Protein AF-A0ABD1CWF3-F1 (afdb_monomer)

InterPro domains:
  IPR004263 Exostosin-like [PTHR48261] (3-54)
  IPR015338 Glycosyl transferase 64 domain [PF09258] (2-40)
  IPR029044 Nucleotide-diphospho-sugar transferases [G3DSA:3.90.550.10] (1-51)
  IPR029044 Nucleotide-diphospho-sugar transferases [SSF53448] (3-41)

Secondary structure (DSSP, 8-state):
-GGG-HHHHHHHHHHHHHHHHHHTS--PPP------HHHHT--HHHHHHH-GGGGGTT-

Foldseek 3Di:
DCVPDPVSVVVVVVVQVVVCVVVVHRPDDDDPDDDDCVVVVPPVVVVCVVCVCVVVVPD

Mean predicted aligned error: 9.69 Å

pLDDT: mean 86.28, std 10.48, range [51.75, 98.06]

Radius of gyration: 19.34 Å; Cα contacts (8 Å, |Δi|>4): 10; chains: 1; bounding box: 43×29×36 Å

Organism: Culex pipiens pipiens (NCBI:txid38569)

Solvent-accessible surface area (backbone atoms only — not comparable to full-atom values): 3936 Å² total; per-residue (Å²): 110,78,86,75,42,72,65,53,57,56,52,50,53,53,52,53,51,52,50,22,62,77,69,74,46,80,85,83,74,94,77,88,86,77,93,49,53,81,85,67,65,52,63,56,72,58,51,45,69,74,46,59,69,65,78,57,74,87,116

Structure (mmCIF, N/CA/C/O backbone):
data_AF-A0ABD1CWF3-F1
#
_entry.id   AF-A0ABD1CWF3-F1
#
loop_
_atom_site.group_PDB
_atom_site.id
_atom_site.type_symbol
_atom_site.label_atom_id
_atom_site.label_alt_id
_atom_site.label_comp_id
_atom_site.label_asym_id
_ato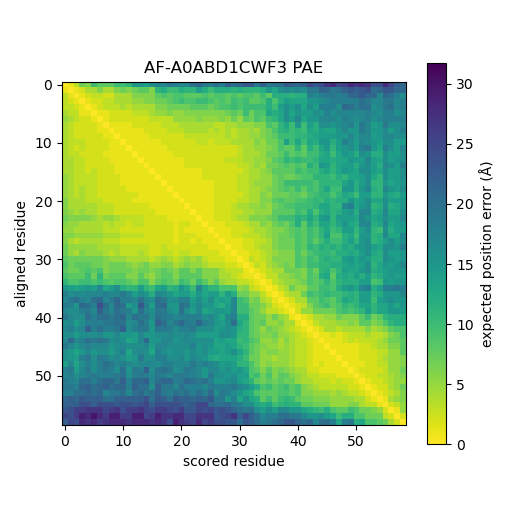m_site.label_entity_id
_atom_site.label_seq_id
_atom_site.pdbx_PDB_ins_code
_atom_site.Cartn_x
_atom_site.Cartn_y
_atom_site.Cartn_z
_atom_site.occupancy
_atom_site.B_iso_or_equiv
_atom_site.auth_seq_id
_atom_si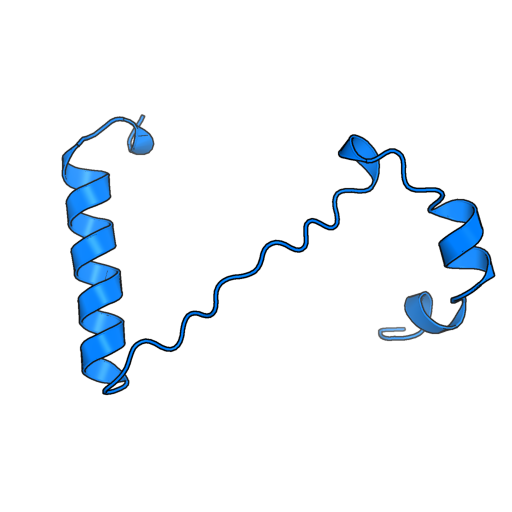te.auth_comp_id
_atom_site.auth_asym_id
_atom_site.auth_atom_id
_atom_site.pdbx_PDB_model_num
ATOM 1 N N . SER A 1 1 ? 19.677 9.809 11.393 1.00 72.19 1 SER A N 1
ATOM 2 C CA . SER A 1 1 ? 18.691 8.710 11.323 1.00 72.19 1 SER A CA 1
ATOM 3 C C . SER A 1 1 ? 18.751 8.125 9.922 1.00 72.19 1 SER A C 1
ATOM 5 O O . SER A 1 1 ? 18.794 8.940 9.007 1.00 72.19 1 SER A O 1
ATOM 7 N N . PRO A 1 2 ? 18.750 6.792 9.729 1.00 79.06 2 PRO A N 1
ATOM 8 C CA . PRO A 1 2 ? 18.775 6.157 8.399 1.00 79.06 2 PRO A CA 1
ATOM 9 C C . PRO A 1 2 ? 17.667 6.650 7.454 1.00 79.06 2 PRO A C 1
ATOM 11 O O . PRO A 1 2 ? 17.801 6.606 6.242 1.00 79.06 2 PRO A O 1
ATOM 14 N N . TRP A 1 3 ? 16.583 7.176 8.026 1.00 83.75 3 TRP A N 1
ATOM 15 C CA . TRP A 1 3 ? 15.439 7.738 7.310 1.00 83.75 3 TRP A CA 1
ATOM 16 C C . TRP A 1 3 ? 15.661 9.131 6.707 1.00 83.75 3 TRP A C 1
ATOM 18 O O . TRP A 1 3 ? 14.847 9.558 5.896 1.00 83.75 3 TRP A O 1
ATOM 28 N N . ASN A 1 4 ? 16.728 9.835 7.099 1.00 86.69 4 ASN A N 1
ATOM 29 C CA . ASN A 1 4 ? 17.054 11.170 6.580 1.00 86.69 4 ASN A CA 1
ATOM 30 C C . ASN A 1 4 ? 18.101 11.129 5.457 1.00 86.69 4 ASN A C 1
ATOM 32 O O . ASN A 1 4 ? 18.468 12.179 4.939 1.00 86.69 4 ASN A O 1
ATOM 36 N N . ASP A 1 5 ? 18.611 9.944 5.125 1.00 90.75 5 ASP A N 1
ATOM 37 C CA . ASP A 1 5 ? 19.580 9.764 4.051 1.00 90.75 5 ASP A CA 1
ATOM 38 C C . ASP A 1 5 ? 18.854 9.791 2.688 1.00 90.75 5 ASP A C 1
ATOM 40 O O . ASP A 1 5 ? 17.879 9.052 2.515 1.00 90.75 5 ASP A O 1
ATOM 44 N N . PRO A 1 6 ? 19.258 10.628 1.717 1.00 88.25 6 PRO A N 1
ATOM 45 C CA . PRO A 1 6 ? 18.661 10.615 0.382 1.00 88.25 6 PRO A CA 1
ATOM 46 C C . PRO A 1 6 ? 18.775 9.251 -0.320 1.00 88.25 6 PRO A C 1
ATOM 48 O O . PRO A 1 6 ? 17.828 8.841 -1.001 1.00 88.25 6 PRO A O 1
ATOM 51 N N . ASP A 1 7 ? 19.863 8.505 -0.108 1.00 91.94 7 ASP A N 1
ATOM 52 C CA . ASP A 1 7 ? 20.085 7.208 -0.762 1.00 91.94 7 ASP A CA 1
ATOM 53 C C . ASP A 1 7 ? 19.072 6.157 -0.305 1.00 91.94 7 ASP A C 1
ATOM 55 O O . ASP A 1 7 ? 18.672 5.266 -1.061 1.00 91.94 7 ASP A O 1
ATOM 59 N N . HIS A 1 8 ? 18.564 6.307 0.915 1.00 90.94 8 HIS A N 1
ATOM 60 C CA . HIS A 1 8 ? 17.569 5.415 1.485 1.00 90.94 8 HIS A CA 1
ATOM 61 C C . HIS A 1 8 ? 16.241 5.426 0.699 1.00 90.94 8 HIS A C 1
ATOM 63 O O . HIS A 1 8 ? 15.581 4.388 0.583 1.00 90.94 8 HIS A O 1
ATOM 69 N N . PHE A 1 9 ? 15.841 6.557 0.104 1.00 90.12 9 PHE A N 1
ATOM 70 C CA . PHE A 1 9 ? 14.648 6.614 -0.755 1.00 90.12 9 PHE A CA 1
ATOM 71 C C . PHE A 1 9 ? 14.898 6.006 -2.137 1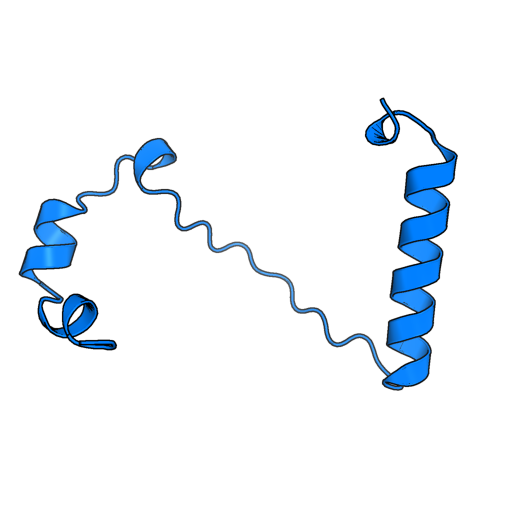.00 90.12 9 PHE A C 1
ATOM 73 O O . PHE A 1 9 ? 14.043 5.278 -2.652 1.00 90.12 9 PHE A O 1
ATOM 80 N N . ILE A 1 10 ? 16.081 6.244 -2.708 1.00 93.75 10 ILE A N 1
ATOM 81 C CA . ILE A 1 10 ? 16.482 5.685 -4.006 1.00 93.75 10 ILE A CA 1
ATOM 82 C C . ILE A 1 10 ? 16.536 4.156 -3.939 1.00 93.75 10 ILE A C 1
ATOM 84 O O . ILE A 1 10 ? 15.977 3.471 -4.800 1.00 93.75 10 ILE A O 1
ATOM 88 N N . GLN A 1 11 ? 17.124 3.609 -2.872 1.00 94.25 11 GLN A N 1
ATOM 89 C CA . GLN A 1 11 ? 17.196 2.168 -2.658 1.00 94.25 11 GLN A CA 1
ATOM 90 C C . GLN A 1 11 ? 15.799 1.534 -2.597 1.00 94.25 11 GLN A C 1
ATOM 92 O O . GLN A 1 11 ? 15.550 0.518 -3.245 1.00 94.25 11 GLN A O 1
ATOM 97 N N . ARG A 1 12 ? 14.851 2.157 -1.885 1.00 94.38 12 ARG A N 1
ATOM 98 C CA . ARG A 1 12 ? 13.469 1.658 -1.778 1.00 94.38 12 ARG A CA 1
ATOM 99 C C . ARG A 1 12 ? 12.739 1.640 -3.112 1.00 94.38 12 ARG A C 1
ATOM 101 O O . ARG A 1 12 ? 12.026 0.678 -3.395 1.00 94.38 12 ARG A O 1
ATOM 108 N N . GLN A 1 13 ? 12.929 2.673 -3.932 1.00 94.62 13 GLN A N 1
ATOM 109 C CA . GLN A 1 13 ? 12.354 2.706 -5.274 1.00 94.62 13 GLN A CA 1
ATOM 110 C C . GLN A 1 13 ? 12.894 1.553 -6.132 1.00 94.62 13 GLN A C 1
ATOM 112 O O . GLN A 1 13 ? 12.121 0.877 -6.812 1.00 94.62 13 GLN A O 1
ATOM 117 N N . SER A 1 14 ? 14.201 1.286 -6.053 1.00 97.00 14 SER A N 1
ATOM 118 C CA . SER A 1 14 ? 14.831 0.154 -6.741 1.00 97.00 14 SER A CA 1
ATOM 119 C C . SER A 1 14 ? 14.266 -1.195 -6.272 1.00 97.00 14 SER A C 1
ATOM 121 O O . SER A 1 14 ? 13.907 -2.042 -7.096 1.00 97.00 14 SER A O 1
ATOM 123 N N . CYS A 1 15 ? 14.084 -1.380 -4.959 1.00 96.06 15 CYS A N 1
ATOM 124 C CA . CYS A 1 15 ? 13.470 -2.588 -4.405 1.00 96.06 15 CYS A CA 1
ATOM 125 C C . CYS A 1 15 ? 12.044 -2.807 -4.933 1.00 96.06 15 CYS A C 1
ATOM 127 O O . CYS A 1 15 ? 11.723 -3.905 -5.384 1.00 96.06 15 CYS A O 1
ATOM 129 N N . LEU A 1 16 ? 11.196 -1.771 -4.927 1.00 97.00 16 LEU A N 1
ATOM 130 C CA . LEU A 1 16 ? 9.821 -1.867 -5.436 1.00 97.00 16 LEU A CA 1
ATOM 131 C C . LEU A 1 16 ? 9.777 -2.242 -6.920 1.00 97.00 16 LEU A C 1
ATOM 133 O O . LEU A 1 16 ? 8.991 -3.106 -7.309 1.00 97.00 16 LEU A O 1
ATOM 137 N N . ASN A 1 17 ? 10.643 -1.640 -7.735 1.00 96.75 17 ASN A N 1
ATOM 138 C CA . ASN A 1 17 ? 10.728 -1.953 -9.161 1.00 96.75 17 ASN A CA 1
ATOM 139 C C . ASN A 1 17 ? 11.212 -3.390 -9.400 1.00 96.75 17 ASN A C 1
ATOM 141 O O . ASN A 1 17 ? 10.695 -4.071 -10.281 1.00 96.75 17 ASN A O 1
ATOM 145 N N . THR A 1 18 ? 12.155 -3.872 -8.585 1.00 98.06 18 THR A N 1
ATOM 146 C CA . THR A 1 18 ? 12.631 -5.262 -8.649 1.00 98.06 18 THR A CA 1
ATOM 147 C C . THR A 1 18 ? 11.491 -6.239 -8.369 1.00 98.06 18 THR A C 1
ATOM 149 O O . THR A 1 18 ? 11.301 -7.189 -9.124 1.00 98.06 18 THR A O 1
ATOM 152 N N . PHE A 1 19 ? 10.670 -5.982 -7.345 1.00 97.44 19 PHE A N 1
ATOM 153 C CA . PHE A 1 19 ? 9.486 -6.805 -7.086 1.00 97.44 19 PHE A CA 1
ATOM 154 C C . PHE A 1 19 ? 8.485 -6.755 -8.242 1.00 97.44 19 PHE A C 1
ATOM 156 O O . PHE A 1 19 ? 7.993 -7.800 -8.657 1.00 97.44 19 PHE A O 1
ATOM 163 N N . ALA A 1 20 ? 8.222 -5.570 -8.799 1.00 97.81 20 ALA A N 1
ATOM 164 C CA . ALA A 1 20 ? 7.336 -5.420 -9.954 1.00 97.81 20 ALA A CA 1
ATOM 165 C C . ALA A 1 20 ? 7.798 -6.274 -11.145 1.00 97.81 20 ALA A C 1
ATOM 167 O O . ALA A 1 20 ? 6.988 -6.937 -11.788 1.00 97.81 20 ALA A O 1
ATOM 168 N N . ALA A 1 21 ? 9.108 -6.287 -11.407 1.00 97.94 21 ALA A N 1
ATOM 169 C CA . ALA A 1 21 ? 9.705 -7.089 -12.466 1.00 97.94 21 ALA A CA 1
ATOM 170 C C . ALA A 1 21 ? 9.562 -8.596 -12.197 1.00 97.94 21 ALA A C 1
ATOM 172 O O . ALA A 1 21 ? 9.201 -9.336 -13.107 1.00 97.94 21 ALA A O 1
ATOM 173 N N . VAL A 1 22 ? 9.773 -9.046 -10.953 1.00 97.69 22 VAL A N 1
ATOM 174 C CA . VAL A 1 22 ? 9.600 -10.458 -10.556 1.00 97.69 22 VAL A CA 1
ATOM 175 C C . VAL A 1 22 ? 8.147 -10.918 -10.710 1.00 97.69 22 VAL A C 1
ATOM 177 O O . VAL A 1 22 ? 7.905 -12.026 -11.180 1.00 97.69 22 VAL A O 1
ATOM 180 N N . PHE A 1 23 ? 7.175 -10.078 -10.347 1.00 97.31 23 PHE A N 1
ATOM 181 C CA . PHE A 1 23 ? 5.750 -10.391 -10.506 1.00 97.31 23 PHE A CA 1
ATOM 182 C C . PHE A 1 23 ? 5.231 -10.193 -11.940 1.00 97.31 23 PHE A C 1
ATOM 184 O O . PHE A 1 23 ? 4.145 -10.670 -12.262 1.00 97.31 23 PHE A O 1
ATOM 191 N N . GLY A 1 24 ? 5.971 -9.484 -12.797 1.00 97.94 24 GLY A N 1
ATOM 192 C CA . GLY A 1 24 ? 5.552 -9.114 -14.153 1.00 97.94 24 GLY A CA 1
ATOM 193 C C . GLY A 1 24 ? 4.544 -7.957 -14.217 1.00 97.94 24 GLY A C 1
ATOM 194 O O . GLY A 1 24 ? 4.131 -7.565 -15.305 1.00 97.94 24 GLY A O 1
ATOM 195 N N . TYR A 1 25 ? 4.141 -7.400 -13.072 1.00 96.94 25 TYR A N 1
ATOM 196 C CA . TYR A 1 25 ? 3.274 -6.226 -12.954 1.00 96.94 25 TYR A CA 1
ATOM 197 C C . TYR A 1 25 ? 3.415 -5.598 -11.558 1.00 96.94 25 TYR A C 1
ATOM 199 O O . TYR A 1 25 ? 4.057 -6.164 -10.675 1.00 96.94 25 TYR A O 1
ATOM 207 N N . MET A 1 26 ? 2.810 -4.426 -11.339 1.00 97.06 26 MET A N 1
ATOM 208 C CA . MET A 1 26 ? 2.775 -3.783 -10.021 1.00 97.06 26 MET A CA 1
ATOM 209 C C . MET A 1 26 ? 1.542 -4.227 -9.219 1.00 97.06 26 MET A C 1
ATOM 211 O O . MET A 1 26 ? 0.433 -3.825 -9.573 1.00 97.06 26 MET A O 1
ATOM 215 N N . PRO A 1 27 ? 1.703 -5.027 -8.143 1.00 96.38 27 PRO A N 1
ATOM 216 C CA . PRO A 1 27 ? 0.565 -5.579 -7.408 1.00 96.38 27 PRO A CA 1
ATOM 217 C C . PRO A 1 27 ? -0.023 -4.624 -6.360 1.00 96.38 27 PRO A C 1
ATOM 219 O O . PRO A 1 27 ? -1.104 -4.884 -5.835 1.00 96.38 27 PRO A O 1
ATOM 222 N N . LEU A 1 28 ? 0.678 -3.542 -6.003 1.00 94.62 28 LEU A N 1
ATOM 223 C CA . LEU A 1 28 ? 0.230 -2.636 -4.946 1.00 94.62 28 LEU A CA 1
ATOM 224 C C . LEU A 1 28 ? -0.986 -1.821 -5.398 1.00 94.62 28 LEU A C 1
ATOM 226 O O . LEU A 1 28 ? -0.944 -1.113 -6.403 1.00 94.62 28 LEU A O 1
ATOM 230 N N . LEU A 1 29 ? -2.051 -1.876 -4.599 1.00 95.56 29 LEU A N 1
ATOM 231 C CA . LEU A 1 29 ? -3.262 -1.087 -4.791 1.00 95.56 29 LEU A CA 1
ATOM 232 C C . LEU A 1 29 ? -3.264 0.119 -3.855 1.00 95.56 29 LEU A C 1
ATOM 234 O O . LEU A 1 29 ? -2.874 0.033 -2.688 1.00 95.56 29 LEU A O 1
ATOM 238 N N . ARG A 1 30 ? -3.752 1.256 -4.353 1.00 94.69 30 ARG A N 1
ATOM 239 C CA . ARG A 1 30 ? -3.914 2.453 -3.530 1.00 94.69 30 ARG A CA 1
ATOM 240 C C . ARG A 1 30 ? -5.100 2.274 -2.584 1.00 94.69 30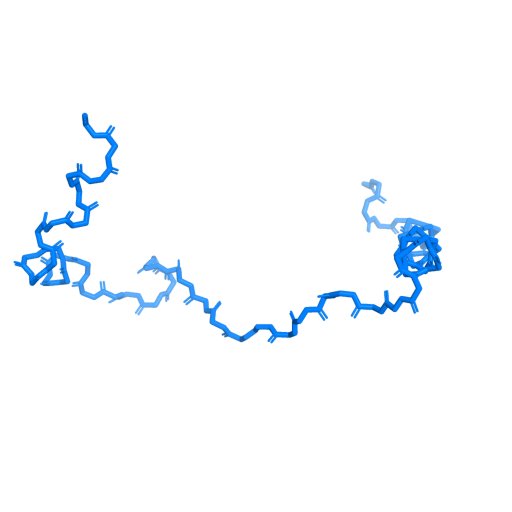 ARG A C 1
ATOM 242 O O . ARG A 1 30 ? -6.217 2.035 -3.028 1.00 94.69 30 ARG A O 1
ATOM 249 N N . SER A 1 31 ? -4.863 2.479 -1.293 1.00 91.12 31 SER A N 1
ATOM 250 C CA . SER A 1 31 ? -5.916 2.590 -0.283 1.00 91.12 31 SER A CA 1
ATOM 251 C C . SER A 1 31 ? -5.918 3.991 0.315 1.00 91.12 31 SER A C 1
ATOM 253 O O . SER A 1 31 ? -4.860 4.580 0.531 1.00 91.12 31 SER A O 1
ATOM 255 N N . ASN A 1 32 ? -7.113 4.510 0.593 1.00 88.56 32 ASN A N 1
ATOM 256 C CA . ASN A 1 32 ? -7.306 5.727 1.385 1.00 88.56 32 ASN A CA 1
ATOM 257 C C . ASN A 1 32 ? -8.010 5.428 2.725 1.00 88.56 32 ASN A C 1
ATOM 259 O O . ASN A 1 32 ? -8.298 6.352 3.482 1.00 88.56 32 ASN A O 1
ATOM 263 N N . LEU A 1 33 ? -8.324 4.158 3.019 1.00 85.00 33 LEU A N 1
ATOM 264 C CA . LEU A 1 33 ? -8.990 3.776 4.263 1.00 85.00 33 LEU A CA 1
ATOM 265 C C . LEU A 1 33 ? -7.997 3.873 5.426 1.00 85.00 33 LEU A C 1
ATOM 267 O O . LEU A 1 33 ? -6.967 3.201 5.420 1.00 85.00 33 LEU A O 1
ATOM 271 N N . ARG A 1 34 ? -8.333 4.671 6.442 1.00 81.94 34 ARG A N 1
ATOM 272 C CA . ARG A 1 34 ? -7.554 4.795 7.676 1.00 81.94 34 ARG A CA 1
ATOM 273 C C . ARG A 1 34 ? -8.422 4.406 8.866 1.00 81.94 34 ARG A C 1
ATOM 275 O O . ARG A 1 34 ? -9.403 5.076 9.157 1.00 81.94 34 ARG A O 1
ATOM 282 N N . LEU A 1 35 ? -8.054 3.316 9.533 1.00 76.69 35 LEU A N 1
ATOM 283 C CA . LEU A 1 35 ? -8.766 2.765 10.688 1.00 76.69 35 LEU A CA 1
ATOM 284 C C . LEU A 1 35 ? -7.993 3.100 11.967 1.00 76.69 35 LEU A C 1
ATOM 286 O O . LEU A 1 35 ? -7.409 2.228 12.603 1.00 76.69 35 LEU A O 1
ATOM 290 N N . ASP A 1 36 ? -7.932 4.390 12.290 1.00 7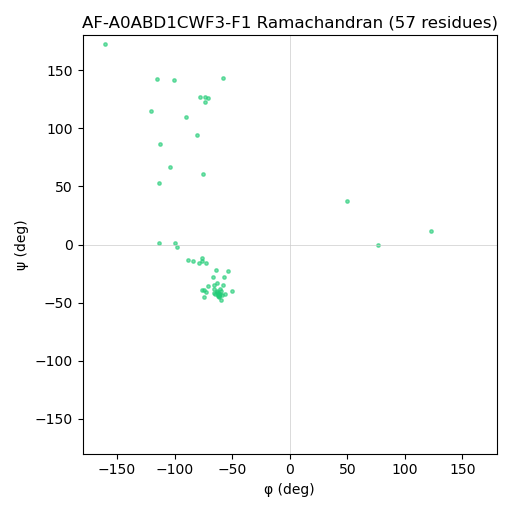8.62 36 ASP A N 1
ATOM 291 C CA . ASP A 1 36 ? -7.262 4.898 13.490 1.00 78.62 36 ASP A CA 1
ATOM 292 C C . ASP A 1 36 ? -8.312 5.488 14.448 1.00 78.62 36 ASP A C 1
ATOM 294 O O . ASP A 1 36 ? -8.606 6.686 14.394 1.00 78.62 36 ASP A O 1
ATOM 298 N N . PRO A 1 37 ?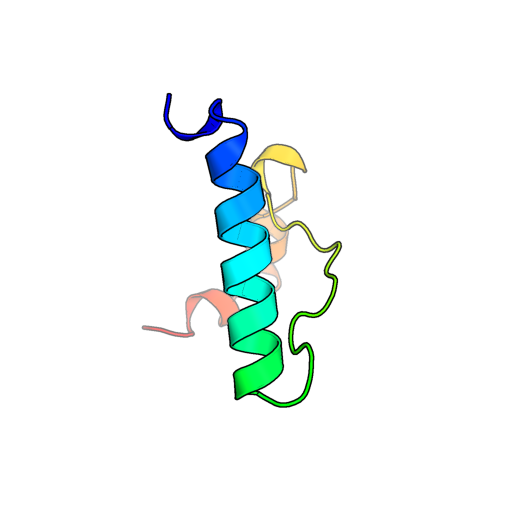 -8.919 4.661 15.317 1.00 67.31 37 PRO A N 1
ATOM 299 C CA . PRO A 1 37 ? -10.034 5.098 16.150 1.00 67.31 37 PRO A CA 1
ATOM 300 C C . PRO A 1 37 ? -9.649 6.197 17.147 1.00 67.31 37 PRO A C 1
ATOM 302 O O . PRO A 1 37 ? -10.521 6.938 17.603 1.00 67.31 37 PRO A O 1
ATOM 305 N N . VAL A 1 38 ? -8.359 6.324 17.480 1.00 72.06 38 VAL A N 1
ATOM 306 C CA . VAL A 1 38 ? -7.850 7.369 18.378 1.00 72.06 38 VAL A CA 1
ATOM 307 C C . VAL A 1 38 ? -7.829 8.711 17.657 1.00 72.06 38 VAL A C 1
ATOM 309 O O . VAL A 1 38 ? -8.300 9.710 18.202 1.00 72.06 38 VAL A O 1
ATOM 312 N N . LEU A 1 39 ? -7.336 8.735 16.417 1.00 69.56 39 LEU A N 1
ATOM 313 C CA . LEU A 1 39 ? -7.278 9.959 15.626 1.00 69.56 39 LEU A CA 1
ATOM 314 C C . LEU A 1 39 ? -8.668 10.432 15.174 1.00 69.56 39 LEU A C 1
ATOM 316 O O . LEU A 1 39 ? -8.922 11.635 15.145 1.00 69.56 39 LEU A O 1
ATOM 320 N N . TYR A 1 40 ? -9.573 9.502 14.856 1.00 69.75 40 TYR A N 1
ATOM 321 C CA . TYR A 1 40 ? -10.892 9.819 14.292 1.00 69.75 40 TYR A CA 1
ATOM 322 C C . TYR A 1 40 ? -12.038 9.814 15.308 1.00 69.75 40 TYR A C 1
ATOM 324 O O . TYR A 1 40 ? -13.173 10.120 14.949 1.00 69.75 40 TYR A O 1
ATOM 332 N N . ARG A 1 41 ? -11.740 9.552 16.591 1.00 74.25 41 ARG A N 1
ATOM 333 C CA . ARG A 1 41 ? -12.727 9.506 17.687 1.00 74.25 41 ARG A CA 1
ATOM 334 C C . ARG A 1 41 ? -13.931 8.629 17.344 1.00 74.25 41 ARG A C 1
ATOM 336 O O . ARG A 1 41 ? -15.070 8.952 17.690 1.00 74.25 41 ARG A O 1
ATOM 343 N N . ASP A 1 42 ? -13.674 7.528 16.650 1.00 78.75 42 ASP A N 1
ATOM 344 C CA . ASP A 1 42 ? -14.727 6.614 16.243 1.00 78.75 42 ASP A CA 1
ATOM 345 C C . ASP A 1 42 ? -15.471 6.115 17.485 1.00 78.75 42 ASP A C 1
ATOM 347 O O . ASP A 1 42 ? -14.876 5.872 18.539 1.00 78.75 42 ASP A O 1
ATOM 351 N N . SER A 1 43 ? -16.790 5.934 17.378 1.00 82.31 43 SER A N 1
ATOM 352 C CA . SER A 1 43 ? -17.603 5.408 18.483 1.00 82.31 43 SER A CA 1
ATOM 353 C C . SER A 1 43 ? -17.400 3.896 18.653 1.00 82.31 43 SER A C 1
ATOM 355 O O . SER A 1 43 ? -18.333 3.100 18.541 1.00 82.31 43 SER A O 1
ATOM 357 N N . VAL A 1 44 ? -16.159 3.483 18.933 1.00 83.19 44 VAL A N 1
ATOM 358 C CA . VAL A 1 44 ? -15.713 2.084 19.013 1.00 83.19 44 VAL A CA 1
ATOM 359 C C . VAL A 1 44 ? -16.634 1.261 19.912 1.00 83.19 44 VAL A C 1
ATOM 361 O O . VAL A 1 44 ? -17.009 0.153 19.542 1.00 83.19 44 VAL A O 1
ATOM 364 N N . SER A 1 45 ? -17.094 1.814 21.037 1.00 84.50 45 SER A N 1
ATOM 365 C CA . SER A 1 45 ? -18.044 1.149 21.938 1.00 84.50 45 SER A CA 1
ATOM 366 C C . SER A 1 45 ? -19.380 0.799 21.266 1.00 84.50 45 SER A C 1
ATOM 368 O O . SER A 1 45 ? -19.920 -0.282 21.493 1.00 84.50 45 SER A O 1
ATOM 370 N N . ASN A 1 46 ? -19.918 1.681 20.416 1.00 86.56 46 ASN A N 1
ATOM 371 C CA . ASN A 1 46 ? -21.150 1.423 19.663 1.00 86.56 46 ASN A CA 1
ATOM 372 C C . ASN A 1 46 ? -20.910 0.406 18.544 1.00 86.56 46 ASN A C 1
ATOM 374 O O . ASN A 1 46 ? -21.728 -0.492 18.340 1.00 86.56 46 ASN A O 1
ATOM 378 N N . LEU A 1 47 ? -19.771 0.512 17.855 1.00 84.94 47 LEU A 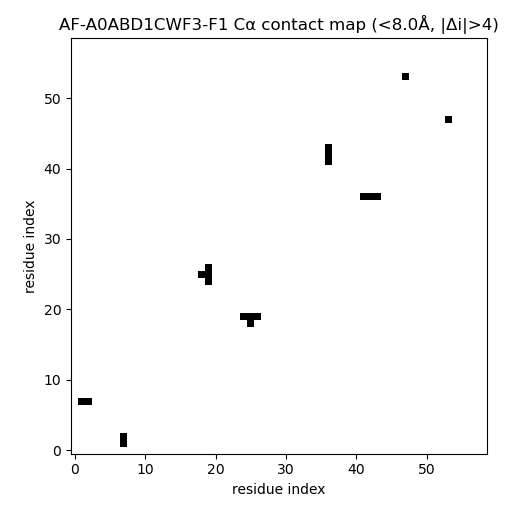N 1
ATOM 379 C CA . LEU A 1 47 ? -19.395 -0.416 16.790 1.00 84.94 47 LEU A CA 1
ATOM 380 C C . LEU A 1 47 ? -19.176 -1.833 17.336 1.00 84.94 47 LEU A C 1
ATOM 382 O O . LEU A 1 47 ? -19.712 -2.778 16.769 1.00 84.94 47 LEU A O 1
ATOM 386 N N . ARG A 1 48 ? -18.511 -1.993 18.484 1.00 86.94 48 ARG A N 1
ATOM 387 C CA . ARG A 1 48 ? -18.353 -3.295 19.157 1.00 86.94 48 ARG A CA 1
ATOM 388 C C . ARG A 1 48 ? -19.690 -3.897 19.592 1.00 86.94 48 ARG A C 1
ATOM 390 O O . ARG A 1 48 ? -19.927 -5.081 19.375 1.00 86.94 48 ARG A O 1
ATOM 397 N N . LYS A 1 49 ? -20.614 -3.083 20.128 1.00 88.31 49 LYS A N 1
ATOM 398 C CA . LYS A 1 49 ? -21.982 -3.538 20.458 1.00 88.31 49 LYS A CA 1
ATOM 399 C C . LYS A 1 49 ? -22.748 -4.039 19.231 1.00 88.31 49 LYS A C 1
ATOM 401 O O . LYS A 1 49 ? -23.504 -5.003 19.365 1.00 88.31 49 LYS A O 1
ATOM 406 N N . LYS A 1 50 ? -22.580 -3.378 18.079 1.00 88.88 50 LYS A N 1
ATOM 407 C CA . LYS A 1 50 ? -23.220 -3.728 16.800 1.00 88.88 50 LYS A CA 1
ATOM 408 C C . LYS A 1 50 ? -22.586 -4.966 16.159 1.00 88.88 50 LYS A C 1
ATOM 410 O O . LYS A 1 50 ? -23.304 -5.807 15.632 1.00 88.88 50 LYS A O 1
ATOM 415 N N . TYR A 1 51 ? -21.265 -5.093 16.237 1.00 87.50 51 TYR A N 1
ATOM 416 C CA . TYR A 1 51 ? -20.490 -6.145 15.582 1.00 87.50 51 TYR A CA 1
ATOM 417 C C . TYR A 1 51 ? -19.838 -7.103 16.590 1.00 87.50 51 TYR A C 1
ATOM 419 O O 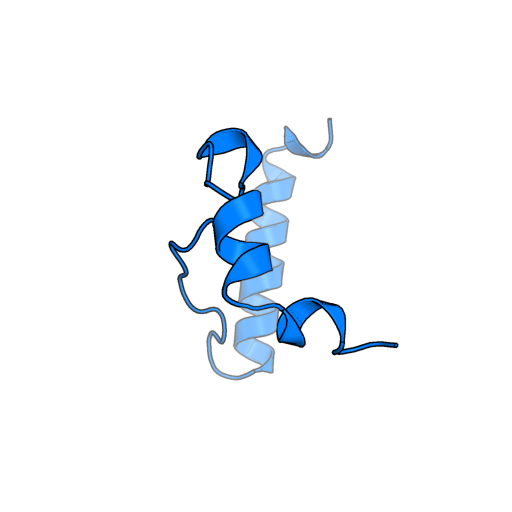. TYR A 1 51 ? -18.638 -7.357 16.533 1.00 87.50 51 TYR A O 1
ATOM 427 N N . ARG A 1 52 ? -20.636 -7.673 17.505 1.00 84.81 52 ARG A N 1
ATOM 428 C CA . ARG A 1 52 ? -20.138 -8.556 18.585 1.00 84.81 52 ARG A CA 1
ATOM 429 C C . ARG A 1 52 ? -19.356 -9.772 18.083 1.00 84.81 52 ARG A C 1
ATOM 431 O O . ARG A 1 52 ? -18.485 -10.269 18.779 1.00 84.81 52 ARG A O 1
ATOM 438 N N . GLN A 1 53 ? -19.666 -10.237 16.874 1.00 85.81 53 GLN A N 1
ATOM 439 C CA . GLN A 1 53 ? -19.040 -11.413 16.269 1.00 85.81 53 GLN A CA 1
ATOM 440 C C . GLN A 1 53 ? -17.588 -11.165 15.822 1.00 85.81 53 GLN A C 1
ATOM 442 O O . GLN A 1 53 ? -16.859 -12.123 15.599 1.00 85.81 53 GLN A O 1
ATOM 44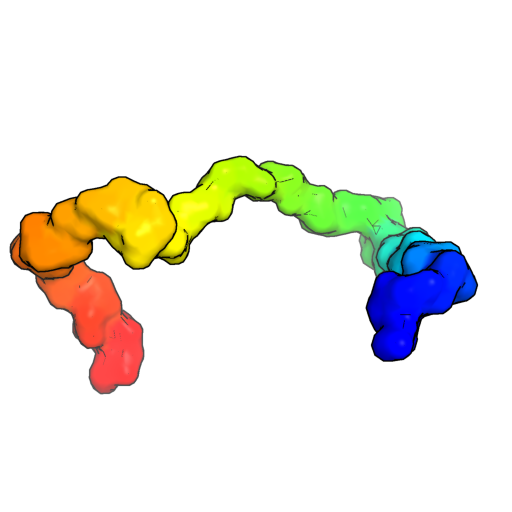7 N N . ILE A 1 54 ? -17.147 -9.903 15.707 1.00 82.00 54 ILE A N 1
ATOM 448 C CA . ILE A 1 54 ? -15.770 -9.570 15.299 1.00 82.00 54 ILE A CA 1
ATOM 449 C C . ILE A 1 54 ? -14.750 -10.041 16.344 1.00 82.00 54 ILE A C 1
ATOM 451 O O . ILE A 1 54 ? -13.669 -10.480 15.972 1.00 82.00 54 ILE A O 1
ATOM 455 N N . GLU A 1 55 ? -15.089 -9.988 17.636 1.00 75.31 55 GLU A N 1
ATOM 456 C CA . GLU A 1 55 ? -14.182 -10.408 18.717 1.00 75.31 55 GLU A CA 1
ATOM 457 C C . GLU A 1 55 ? -14.077 -11.942 18.853 1.00 75.31 55 GLU A C 1
ATOM 459 O O . GLU A 1 55 ? -13.177 -12.428 19.528 1.00 75.31 55 GLU A O 1
ATOM 464 N N . LEU A 1 56 ? -14.957 -12.708 18.193 1.00 79.94 56 LEU A N 1
ATOM 465 C CA . LEU A 1 56 ? -14.977 -14.178 18.244 1.00 79.94 56 LEU A CA 1
ATOM 466 C C . LEU A 1 56 ? -14.082 -14.838 17.183 1.00 79.94 56 LEU A C 1
ATOM 468 O O . LEU A 1 56 ? -13.809 -16.034 17.259 1.00 79.94 56 LEU A O 1
ATOM 472 N N . VAL A 1 57 ? -13.617 -14.084 16.181 1.00 64.12 57 VAL A N 1
ATOM 473 C CA . VAL A 1 57 ? -12.723 -14.613 15.142 1.00 64.12 57 VAL A CA 1
ATOM 474 C C . VAL A 1 57 ? -11.299 -14.649 15.700 1.00 64.12 57 VAL A C 1
ATOM 476 O O . VAL A 1 57 ? -10.582 -13.653 15.656 1.00 64.12 57 VAL A O 1
ATOM 479 N N . GLY A 1 58 ? -10.907 -15.803 16.245 1.00 63.00 58 GLY A N 1
ATOM 480 C CA . GLY A 1 58 ? -9.569 -16.046 16.800 1.00 63.00 58 GLY A CA 1
ATOM 481 C C . GLY A 1 58 ? -9.533 -16.488 18.268 1.00 63.00 58 GLY A C 1
ATOM 482 O O . GLY A 1 58 ? -8.447 -16.481 18.845 1.00 63.00 58 GLY A O 1
ATOM 483 N N . SER A 1 59 ? -10.683 -16.841 18.863 1.00 51.75 59 SER A N 1
ATOM 484 C CA . SER A 1 59 ? -10.753 -17.583 20.140 1.00 51.75 59 SER A CA 1
ATOM 485 C C . SER A 1 59 ? -10.682 -19.089 19.914 1.00 51.75 59 SER A C 1
ATOM 487 O O . SER A 1 59 ? -11.224 -19.536 18.877 1.00 51.75 59 SER A O 1
#

Sequence (59 aa):
SPWNDPDHFIQRQSCLNTFAAVFGYMPLLRSNLRLDPVLYRDSVSNLRKKYRQIELVGS